Protein AF-A0A170W861-F1 (afdb_monomer_lite)

Organism: Triatoma infestans (NCBI:txid30076)

Sequence (80 aa):
DMSSKGKLPKLVVFDLDYTLWPFWVDTHVTPPFRKSNGKVVDMTGATIRFYPEVPQVLQKLSDMNIPIGVASRTSEIQGA

Structure (mmCIF, N/CA/C/O backbone):
data_AF-A0A170W861-F1
#
_entry.id   AF-A0A170W861-F1
#
loop_
_atom_site.group_PDB
_atom_site.id
_atom_site.type_symbol
_atom_site.label_atom_id
_atom_site.label_alt_id
_atom_site.label_comp_id
_atom_site.label_asym_id
_atom_site.label_entity_id
_atom_site.label_seq_id
_atom_site.pdbx_PDB_ins_code
_atom_site.Cartn_x
_atom_site.Cartn_y
_atom_site.Cartn_z
_atom_site.occupancy
_atom_site.B_iso_or_equiv
_atom_site.auth_seq_id
_atom_site.auth_comp_id
_atom_site.auth_asym_id
_atom_site.auth_atom_id
_atom_site.pdbx_PDB_model_num
ATOM 1 N N . ASP A 1 1 ? -5.367 6.859 36.347 1.00 47.19 1 ASP A N 1
ATOM 2 C CA . ASP A 1 1 ? -6.556 7.252 35.577 1.00 47.19 1 ASP A CA 1
ATOM 3 C C . ASP A 1 1 ? -6.152 7.366 34.107 1.00 47.19 1 ASP A C 1
ATOM 5 O O . ASP A 1 1 ? -5.235 8.114 33.803 1.00 47.19 1 ASP A O 1
ATOM 9 N N . MET A 1 2 ? -6.703 6.521 33.231 1.00 51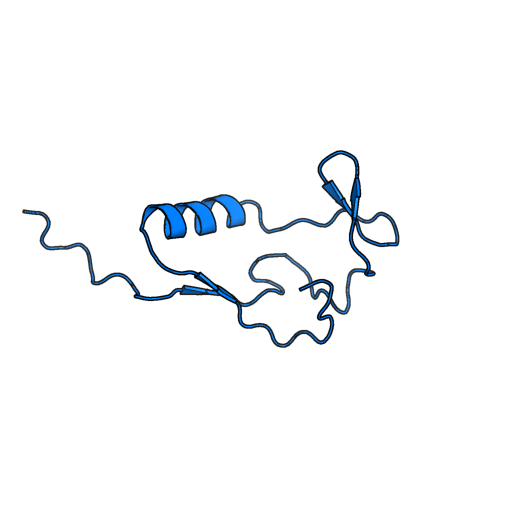.38 2 MET A N 1
ATOM 10 C CA . MET A 1 2 ? -6.332 6.400 31.802 1.00 51.38 2 MET A CA 1
ATOM 11 C C . MET A 1 2 ? -7.288 7.204 30.898 1.00 51.38 2 MET A C 1
ATOM 13 O O . MET A 1 2 ? -7.554 6.835 29.755 1.00 51.38 2 MET A O 1
ATOM 17 N N . SER A 1 3 ? -7.823 8.305 31.421 1.00 54.97 3 SER A N 1
ATOM 18 C CA . SER A 1 3 ? -8.942 9.071 30.865 1.00 54.97 3 SER A CA 1
ATOM 19 C C . SER A 1 3 ? -8.618 9.957 29.650 1.00 54.97 3 SER A C 1
ATOM 21 O O . SER A 1 3 ? -9.465 10.746 29.241 1.00 54.97 3 SER A O 1
ATOM 23 N N . SER A 1 4 ? -7.455 9.815 29.000 1.00 62.19 4 SER A N 1
ATOM 24 C CA . SER A 1 4 ? -7.097 10.643 27.832 1.00 62.19 4 SER A CA 1
ATOM 25 C C . SER A 1 4 ? -6.606 9.888 26.593 1.00 62.19 4 SER A C 1
ATOM 27 O O . SER A 1 4 ? -5.988 10.485 25.711 1.00 62.19 4 SER A O 1
ATOM 29 N N . LYS A 1 5 ? -6.926 8.597 26.430 1.00 64.31 5 LYS A N 1
ATOM 30 C CA . LYS A 1 5 ? -6.886 8.015 25.078 1.00 64.31 5 LYS A CA 1
ATOM 31 C C . LYS A 1 5 ? -8.097 8.543 24.309 1.00 64.31 5 LYS A C 1
ATOM 33 O O . LYS A 1 5 ? -9.219 8.102 24.546 1.00 64.31 5 LYS A O 1
ATOM 38 N N . GLY A 1 6 ? -7.875 9.513 23.418 1.00 75.06 6 GLY A N 1
ATOM 39 C CA . GLY A 1 6 ? -8.890 9.950 22.456 1.00 75.06 6 GLY A CA 1
ATOM 40 C C . GLY A 1 6 ? -9.534 8.744 21.762 1.00 75.06 6 GLY A C 1
ATOM 41 O O . GLY A 1 6 ? -8.898 7.699 21.611 1.00 75.06 6 GLY A O 1
ATOM 42 N N . LYS A 1 7 ? -10.814 8.859 21.383 1.00 88.44 7 LYS A N 1
ATOM 43 C CA . LYS A 1 7 ? -11.546 7.755 20.741 1.00 88.44 7 LYS A CA 1
ATOM 44 C C . LYS A 1 7 ? -10.774 7.266 19.511 1.00 88.44 7 LYS A C 1
ATOM 46 O O . LYS A 1 7 ? -10.528 8.044 18.594 1.00 88.44 7 LYS A O 1
ATOM 51 N N . LEU A 1 8 ? -10.412 5.984 19.505 1.00 93.94 8 LEU A N 1
ATOM 52 C CA . LEU A 1 8 ? -9.777 5.344 18.355 1.00 93.94 8 LEU A CA 1
ATOM 53 C C . LEU A 1 8 ? -10.779 5.200 17.199 1.00 93.94 8 LEU A C 1
ATOM 55 O O . LEU A 1 8 ? -11.985 5.062 17.446 1.00 93.94 8 LEU A O 1
ATOM 59 N N . PRO A 1 9 ? -10.306 5.218 15.941 1.00 96.69 9 PRO A N 1
ATOM 60 C CA . PRO A 1 9 ? -11.161 4.956 14.795 1.00 96.69 9 PRO A CA 1
ATOM 61 C C . PRO A 1 9 ? -11.656 3.506 14.809 1.00 96.69 9 PRO A C 1
ATOM 63 O O . PRO A 1 9 ? -10.971 2.598 15.273 1.00 96.69 9 PRO A O 1
ATOM 66 N N . LYS A 1 10 ? -12.853 3.287 14.257 1.00 97.00 10 LYS A N 1
ATOM 67 C CA . LYS A 1 10 ? -13.425 1.941 14.071 1.00 97.00 10 LYS A CA 1
ATOM 68 C C . LYS A 1 10 ? -12.899 1.227 12.818 1.00 97.00 10 LYS A C 1
ATOM 70 O O . LYS A 1 10 ? -13.143 0.039 12.664 1.00 97.00 10 LYS A O 1
ATOM 75 N N . LEU A 1 11 ? -12.253 1.967 11.917 1.00 98.19 11 LEU A N 1
ATOM 76 C CA . LEU A 1 11 ? -11.694 1.506 10.649 1.00 98.19 11 LEU A CA 1
ATOM 77 C C . LEU A 1 11 ? -10.645 2.526 10.193 1.00 98.19 11 LEU A C 1
ATOM 79 O O . LEU A 1 11 ? -10.887 3.731 10.292 1.00 98.19 11 LEU A O 1
ATOM 83 N N . VAL A 1 12 ? -9.520 2.051 9.669 1.00 98.62 12 VAL A N 1
ATOM 84 C CA . VAL A 1 12 ? -8.560 2.869 8.915 1.00 98.62 12 VAL A CA 1
ATOM 85 C C . VAL A 1 12 ? -8.540 2.363 7.479 1.00 98.62 12 VAL A C 1
ATOM 87 O O . VAL A 1 12 ? -8.430 1.161 7.255 1.00 98.62 12 VAL A O 1
ATOM 90 N N . VAL A 1 13 ? -8.672 3.265 6.509 1.00 98.69 13 VAL A N 1
ATOM 91 C CA . VAL A 1 13 ? -8.652 2.927 5.080 1.00 98.69 13 VAL A CA 1
ATOM 92 C C . VAL A 1 13 ? -7.434 3.577 4.440 1.00 98.69 13 VAL A C 1
ATOM 94 O O . VAL A 1 13 ? -7.223 4.775 4.624 1.00 98.69 13 VAL A O 1
ATOM 97 N N . PHE A 1 14 ? -6.652 2.793 3.703 1.00 98.75 14 PHE A N 1
ATOM 98 C CA . PHE A 1 14 ? -5.505 3.273 2.934 1.00 98.75 14 PHE A CA 1
ATOM 99 C C . PHE A 1 14 ? -5.831 3.281 1.437 1.00 98.75 14 PHE A C 1
ATOM 101 O O . PHE A 1 14 ? -6.478 2.362 0.932 1.00 98.75 14 PHE A O 1
ATOM 108 N N . ASP A 1 15 ? -5.355 4.300 0.726 1.00 98.50 15 ASP A N 1
ATOM 109 C CA . ASP A 1 15 ? -5.090 4.164 -0.710 1.00 98.50 15 ASP A CA 1
ATOM 110 C C . ASP A 1 15 ? -3.847 3.268 -0.913 1.00 98.50 15 ASP A C 1
ATOM 112 O O . ASP A 1 15 ? -3.177 2.891 0.051 1.00 98.50 15 ASP A O 1
ATOM 116 N N . LEU A 1 16 ? -3.539 2.901 -2.154 1.00 98.25 16 LEU A N 1
ATOM 117 C CA . LEU A 1 16 ? -2.393 2.071 -2.516 1.00 98.25 16 LEU A CA 1
ATOM 118 C C . LEU A 1 16 ? -1.225 2.913 -3.036 1.00 98.25 16 LEU A C 1
ATOM 120 O O . LEU A 1 16 ? -0.197 3.049 -2.361 1.00 98.25 16 LEU A O 1
ATOM 124 N N . ASP A 1 17 ? -1.393 3.494 -4.222 1.00 97.94 17 ASP A N 1
ATOM 125 C CA . ASP A 1 17 ? -0.335 4.202 -4.929 1.00 97.94 17 ASP A CA 1
ATOM 126 C C . ASP A 1 17 ? 0.086 5.468 -4.178 1.00 97.94 17 ASP A C 1
ATOM 128 O O . ASP A 1 17 ? -0.740 6.253 -3.719 1.00 97.94 17 ASP A O 1
ATOM 132 N N . TYR A 1 18 ? 1.395 5.655 -4.012 1.00 98.12 18 TYR A N 1
ATOM 133 C CA . TYR A 1 18 ? 1.980 6.723 -3.189 1.00 98.12 18 TYR A CA 1
ATOM 134 C C . TYR A 1 18 ? 1.496 6.765 -1.728 1.00 98.12 18 TYR A C 1
ATOM 136 O O . TYR A 1 18 ? 1.742 7.743 -1.024 1.00 98.12 18 TYR A O 1
ATOM 144 N N . THR A 1 19 ? 0.884 5.682 -1.239 1.00 98.50 19 THR A N 1
ATOM 145 C CA . THR A 1 19 ? 0.492 5.514 0.168 1.00 98.50 19 THR A CA 1
ATOM 146 C C . THR A 1 19 ? 1.206 4.320 0.790 1.00 98.50 19 THR A C 1
ATOM 148 O O . THR A 1 19 ? 1.955 4.478 1.752 1.00 98.50 19 THR A O 1
ATOM 151 N N . LEU A 1 20 ? 1.029 3.121 0.229 1.00 98.38 20 LEU A N 1
ATOM 152 C CA . LEU A 1 20 ? 1.711 1.908 0.695 1.00 98.38 20 LEU A CA 1
ATOM 153 C C . LEU A 1 20 ? 3.017 1.659 -0.065 1.00 98.38 20 LEU A C 1
ATOM 155 O O . LEU A 1 20 ? 3.969 1.102 0.487 1.00 98.38 20 LEU A O 1
ATOM 159 N N . TRP A 1 21 ? 3.109 2.123 -1.307 1.00 98.06 21 TRP A N 1
ATOM 160 C CA . TRP A 1 21 ? 4.307 2.009 -2.129 1.00 98.06 21 TRP A CA 1
ATOM 161 C C . TRP A 1 21 ? 4.561 3.278 -2.953 1.00 98.06 21 TRP A C 1
ATOM 163 O O . TRP A 1 21 ? 3.626 4.018 -3.249 1.00 98.06 21 TRP A O 1
ATOM 173 N N . PRO A 1 22 ? 5.818 3.565 -3.336 1.00 97.50 22 PRO A N 1
ATOM 174 C CA . PRO A 1 22 ? 6.197 4.834 -3.954 1.00 97.50 22 PRO A CA 1
ATOM 175 C C . PRO A 1 22 ? 6.049 4.827 -5.489 1.00 97.50 22 PRO A C 1
ATOM 177 O O . PRO A 1 22 ? 6.959 5.255 -6.196 1.00 97.50 22 PRO A O 1
ATOM 180 N N . PHE A 1 23 ? 4.950 4.289 -6.022 1.00 96.81 23 PHE A N 1
ATOM 181 C CA . PHE A 1 23 ? 4.684 4.240 -7.465 1.00 96.81 23 PHE A CA 1
ATOM 182 C C . PHE A 1 23 ? 3.183 4.103 -7.768 1.00 96.81 23 PHE A C 1
ATOM 184 O O . PHE A 1 23 ? 2.417 3.710 -6.899 1.00 96.81 23 PHE A O 1
ATOM 191 N N . TRP A 1 24 ? 2.780 4.408 -9.005 1.00 97.50 24 TRP A N 1
ATOM 192 C CA . TRP A 1 24 ? 1.509 3.946 -9.592 1.00 97.50 24 TRP A CA 1
ATOM 193 C C . TRP A 1 24 ? 1.655 2.548 -10.183 1.00 97.50 24 TRP A C 1
ATOM 195 O O . TRP A 1 24 ? 2.495 2.355 -11.073 1.00 97.50 24 TRP A O 1
ATOM 205 N N . VAL A 1 25 ? 0.861 1.593 -9.698 1.00 97.00 25 VAL A N 1
ATOM 206 C CA . VAL A 1 25 ? 0.941 0.176 -10.088 1.00 97.00 25 VAL A CA 1
ATOM 207 C C . VAL A 1 25 ? 0.578 -0.078 -11.555 1.00 97.00 25 VAL A C 1
ATOM 209 O O . VAL A 1 25 ? 1.133 -0.988 -12.160 1.00 97.00 25 VAL A O 1
ATOM 212 N N . ASP A 1 26 ? -0.264 0.761 -12.157 1.00 95.38 26 ASP A N 1
ATOM 213 C CA . ASP A 1 26 ? -0.679 0.645 -13.563 1.00 95.38 26 ASP A CA 1
ATOM 214 C C . ASP A 1 26 ? 0.241 1.382 -14.555 1.00 95.38 26 ASP A C 1
ATOM 216 O O . ASP A 1 26 ? 0.026 1.323 -15.765 1.00 95.38 26 ASP A O 1
ATOM 220 N N . THR A 1 27 ? 1.274 2.074 -14.059 1.00 95.12 27 THR A N 1
ATOM 221 C CA . THR A 1 27 ? 2.135 2.936 -14.886 1.00 95.12 27 THR A CA 1
ATOM 222 C C . THR A 1 27 ? 3.616 2.569 -14.788 1.00 95.12 27 THR A C 1
ATOM 224 O O . THR A 1 27 ? 4.309 2.517 -15.801 1.00 95.12 27 THR A O 1
ATOM 227 N N . HIS A 1 28 ? 4.142 2.346 -13.579 1.00 96.62 28 HIS A N 1
ATOM 228 C CA . HIS A 1 28 ? 5.597 2.288 -13.358 1.00 96.62 28 HIS A CA 1
ATOM 229 C C . HIS A 1 28 ? 6.183 0.876 -13.315 1.00 96.62 28 HIS A C 1
ATOM 231 O O . HIS A 1 28 ? 7.405 0.721 -13.310 1.00 96.62 28 HIS A O 1
ATOM 237 N N . VAL A 1 29 ? 5.338 -0.146 -13.217 1.00 96.56 29 VAL A N 1
ATOM 238 C CA . VAL A 1 29 ? 5.739 -1.545 -13.036 1.00 96.56 29 VAL A CA 1
ATOM 239 C C . VAL A 1 29 ? 4.949 -2.427 -13.990 1.00 96.56 29 VAL A C 1
ATOM 241 O O . VAL A 1 29 ? 3.883 -2.040 -14.458 1.00 96.56 29 VAL A O 1
ATOM 244 N N . THR A 1 30 ? 5.481 -3.609 -14.303 1.00 96.88 30 THR A N 1
ATOM 245 C CA . THR A 1 30 ? 4.867 -4.500 -15.298 1.00 96.88 30 THR A CA 1
ATOM 246 C C . THR A 1 30 ? 4.349 -5.785 -14.642 1.00 96.88 30 THR A C 1
ATOM 248 O 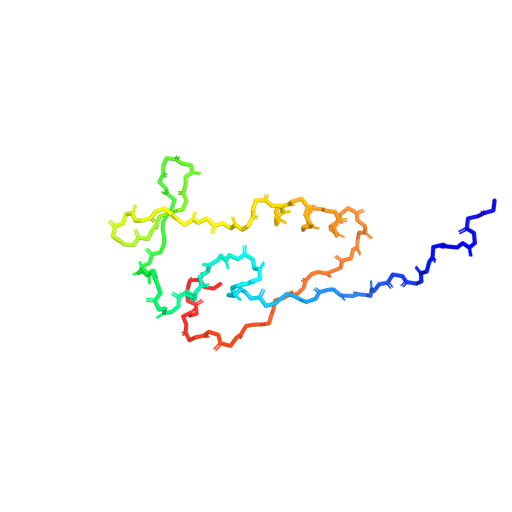O . THR A 1 30 ? 5.154 -6.671 -14.341 1.00 96.88 30 THR A O 1
ATOM 251 N N . PRO A 1 31 ? 3.035 -5.944 -14.418 1.00 94.12 31 PRO A N 1
ATOM 252 C CA . PRO A 1 31 ? 2.459 -7.211 -13.956 1.00 94.12 31 PRO A CA 1
ATOM 253 C C . PRO A 1 31 ? 2.685 -8.349 -14.979 1.00 94.12 31 PRO A C 1
ATOM 255 O O . PRO A 1 31 ? 2.934 -8.065 -16.149 1.00 94.12 31 PRO A O 1
ATOM 258 N N . PRO A 1 32 ? 2.596 -9.639 -14.583 1.00 96.06 32 PRO A N 1
ATOM 259 C CA . PRO A 1 32 ? 2.254 -10.113 -13.249 1.00 96.06 32 PRO A CA 1
ATOM 260 C C . PRO A 1 32 ? 3.451 -10.072 -12.297 1.00 96.06 32 PRO A C 1
ATOM 262 O O . PRO A 1 32 ? 4.615 -10.191 -12.692 1.00 96.06 32 PRO A O 1
ATOM 265 N N . PHE A 1 33 ? 3.143 -9.966 -11.009 1.00 96.38 33 PHE A N 1
ATOM 266 C CA . PHE A 1 33 ? 4.135 -10.003 -9.943 1.00 96.38 33 PHE A CA 1
ATOM 267 C C . PHE A 1 33 ? 4.373 -11.435 -9.472 1.00 96.38 33 PHE A C 1
ATOM 269 O O . PHE A 1 33 ? 3.459 -12.257 -9.414 1.00 96.38 33 PHE A O 1
ATOM 276 N N . ARG A 1 34 ? 5.612 -11.743 -9.086 1.00 96.31 34 ARG A N 1
ATOM 277 C CA . ARG A 1 34 ? 5.971 -13.038 -8.497 1.00 96.31 34 ARG A CA 1
ATOM 278 C C . ARG A 1 34 ? 6.919 -12.872 -7.325 1.00 96.31 34 ARG A C 1
ATOM 280 O O . ARG A 1 34 ? 7.688 -11.915 -7.255 1.00 96.31 34 ARG A O 1
ATOM 287 N N . LYS A 1 35 ? 6.912 -13.851 -6.422 1.00 96.31 35 LYS A N 1
ATOM 288 C CA . LYS A 1 35 ? 7.945 -13.962 -5.389 1.00 96.31 35 LYS A CA 1
ATOM 289 C C . LYS A 1 35 ? 9.187 -14.625 -5.984 1.00 96.31 35 LYS A C 1
ATOM 291 O O . LYS A 1 35 ? 9.093 -15.690 -6.582 1.00 96.31 35 LYS A O 1
ATOM 296 N N . SER A 1 36 ? 10.345 -14.002 -5.804 1.00 95.69 36 SER A N 1
ATOM 297 C CA . SER A 1 36 ? 11.649 -14.519 -6.219 1.00 95.69 36 SER A CA 1
ATOM 298 C C . SER A 1 36 ? 12.694 -14.146 -5.171 1.00 95.69 36 SER A C 1
ATOM 300 O O . SER A 1 36 ? 12.836 -12.971 -4.833 1.00 95.69 36 SER A O 1
ATOM 302 N N . ASN A 1 37 ? 13.401 -15.135 -4.616 1.00 94.38 37 ASN A N 1
ATOM 303 C CA . ASN A 1 37 ? 14.448 -14.941 -3.599 1.00 94.38 37 ASN A CA 1
ATOM 304 C C . ASN A 1 37 ? 14.016 -14.041 -2.422 1.00 94.38 37 ASN A C 1
ATOM 306 O O . ASN A 1 37 ? 14.736 -13.129 -2.016 1.00 94.38 37 ASN A O 1
ATOM 310 N N . GLY A 1 38 ? 12.800 -14.260 -1.907 1.00 94.81 38 GLY A N 1
ATOM 311 C CA . GLY A 1 38 ? 12.245 -13.489 -0.787 1.00 94.81 38 GLY A CA 1
ATOM 312 C C . GLY A 1 38 ? 11.796 -12.063 -1.133 1.00 94.81 38 GLY A C 1
ATOM 313 O O . GLY A 1 38 ? 11.394 -11.325 -0.239 1.00 94.81 38 GLY A O 1
ATOM 314 N N . LYS A 1 39 ? 11.835 -11.665 -2.408 1.00 96.06 39 LYS A N 1
ATOM 315 C CA . LYS A 1 39 ? 11.375 -10.358 -2.897 1.00 96.06 39 LYS A CA 1
ATOM 316 C C . LYS A 1 39 ? 10.167 -10.521 -3.809 1.00 96.06 39 LYS A C 1
ATOM 318 O O . LYS A 1 39 ? 9.997 -11.569 -4.426 1.00 96.06 39 LYS A O 1
ATOM 323 N N . VAL A 1 40 ? 9.355 -9.475 -3.922 1.00 96.81 40 VAL A N 1
ATOM 324 C CA . VAL A 1 40 ? 8.360 -9.366 -4.993 1.00 96.81 40 VAL A CA 1
ATOM 325 C C . VAL A 1 40 ? 9.042 -8.714 -6.189 1.00 96.81 40 VAL A C 1
ATOM 327 O O . VAL A 1 40 ? 9.713 -7.693 -6.035 1.00 96.81 40 VAL A O 1
ATOM 330 N N . VAL A 1 41 ? 8.913 -9.324 -7.361 1.00 97.50 41 VAL A N 1
ATOM 331 C CA . VAL A 1 41 ? 9.435 -8.792 -8.620 1.00 97.50 41 VAL A CA 1
ATOM 332 C C . VAL A 1 41 ? 8.337 -8.752 -9.670 1.00 97.50 41 VAL A C 1
ATOM 334 O O . VAL A 1 41 ? 7.445 -9.603 -9.665 1.00 97.50 41 VAL A O 1
ATOM 337 N N . ASP A 1 42 ? 8.413 -7.778 -10.563 1.00 97.06 42 ASP A N 1
ATOM 338 C CA . ASP A 1 42 ? 7.516 -7.650 -11.709 1.00 97.06 42 ASP A CA 1
ATOM 339 C C . ASP A 1 42 ? 7.960 -8.559 -12.883 1.00 97.06 42 ASP A C 1
ATOM 341 O O . ASP A 1 42 ? 8.920 -9.341 -12.772 1.00 97.06 42 ASP A O 1
ATOM 345 N N . MET A 1 43 ? 7.262 -8.496 -14.020 1.00 96.88 43 MET A N 1
ATOM 346 C CA . MET A 1 43 ? 7.580 -9.291 -15.211 1.00 96.88 43 MET A CA 1
ATOM 347 C C . MET A 1 43 ? 8.999 -9.009 -15.732 1.00 96.88 43 MET A C 1
ATOM 349 O O . MET A 1 43 ? 9.691 -9.941 -16.144 1.00 96.88 43 MET A O 1
ATOM 353 N N . THR A 1 44 ? 9.463 -7.759 -15.648 1.00 96.94 44 THR A N 1
ATOM 354 C CA . THR A 1 44 ? 10.802 -7.337 -16.098 1.00 96.94 44 THR A CA 1
ATOM 355 C C . THR A 1 44 ? 11.918 -7.737 -15.128 1.00 96.94 44 THR A C 1
ATOM 357 O O . THR A 1 44 ? 13.096 -7.709 -15.482 1.00 96.94 44 THR A O 1
ATOM 360 N N . GLY A 1 45 ? 11.560 -8.156 -13.910 1.00 96.25 45 GLY A N 1
ATOM 361 C CA . GLY A 1 45 ? 12.498 -8.469 -12.834 1.00 96.25 45 GLY A CA 1
ATOM 362 C C . GLY A 1 45 ? 12.791 -7.283 -11.912 1.00 96.25 45 GLY A C 1
ATOM 363 O O . GLY A 1 45 ? 13.621 -7.415 -11.005 1.00 96.25 45 GLY A O 1
ATOM 364 N N . ALA A 1 46 ? 12.106 -6.150 -12.088 1.00 96.56 46 ALA A N 1
ATOM 365 C CA . ALA A 1 46 ? 12.207 -5.018 -11.182 1.00 96.56 46 ALA A CA 1
ATOM 366 C C . ALA A 1 46 ? 11.684 -5.416 -9.797 1.00 96.56 46 ALA A C 1
ATOM 368 O O . ALA A 1 46 ? 10.621 -6.022 -9.659 1.00 96.56 46 ALA A O 1
ATOM 369 N N . THR A 1 47 ? 12.450 -5.106 -8.749 1.00 97.31 47 THR A N 1
ATOM 370 C CA . THR A 1 47 ? 12.046 -5.40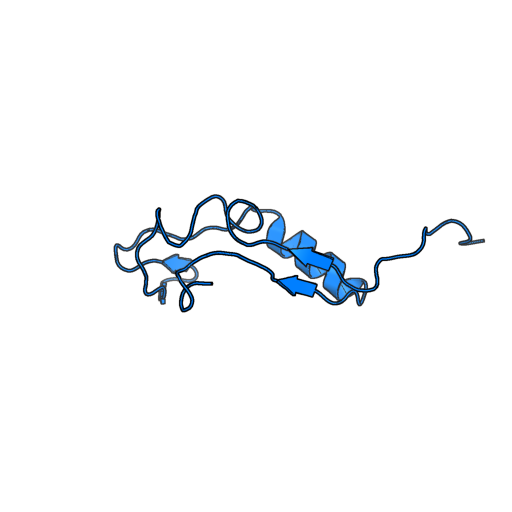1 -7.368 1.00 97.31 47 THR A CA 1
ATOM 371 C C . THR A 1 47 ? 11.012 -4.390 -6.892 1.00 97.31 47 THR A C 1
ATOM 373 O O . THR A 1 47 ? 11.306 -3.199 -6.809 1.00 97.31 47 THR A O 1
ATOM 376 N N . ILE A 1 48 ? 9.852 -4.888 -6.477 1.00 97.06 48 ILE A N 1
ATOM 377 C CA . ILE A 1 48 ? 8.785 -4.097 -5.873 1.00 97.06 48 ILE A CA 1
ATOM 378 C C . ILE A 1 48 ? 9.101 -3.836 -4.400 1.00 97.06 48 ILE A C 1
ATOM 380 O O . ILE A 1 48 ? 9.540 -4.731 -3.670 1.00 97.06 48 ILE A O 1
ATOM 384 N N . ARG A 1 49 ? 8.896 -2.591 -3.959 1.00 95.56 49 ARG A N 1
ATOM 385 C CA . ARG A 1 49 ? 9.138 -2.148 -2.580 1.00 95.56 49 ARG A CA 1
ATOM 386 C C . ARG A 1 49 ? 7.984 -1.276 -2.094 1.00 95.56 49 ARG A C 1
ATOM 388 O O . ARG A 1 49 ? 7.513 -0.423 -2.834 1.00 95.56 49 ARG A O 1
ATOM 395 N N . PHE A 1 50 ? 7.586 -1.472 -0.843 1.00 97.12 50 PHE A N 1
ATOM 396 C CA . PHE A 1 50 ? 6.699 -0.578 -0.095 1.00 97.12 50 PHE A CA 1
ATOM 397 C C . PHE A 1 50 ? 7.513 0.483 0.662 1.00 97.12 50 PHE A C 1
ATOM 399 O O . PHE A 1 50 ? 8.736 0.352 0.798 1.00 97.12 50 PHE A O 1
ATOM 406 N N . TYR A 1 51 ? 6.853 1.519 1.186 1.00 98.38 51 TYR A N 1
ATOM 407 C CA . TYR A 1 51 ? 7.506 2.447 2.116 1.00 98.38 51 TYR A CA 1
ATOM 408 C C . TYR A 1 51 ? 7.985 1.691 3.370 1.00 98.38 51 TYR A C 1
ATOM 410 O O . TYR A 1 51 ? 7.198 0.927 3.929 1.00 98.38 51 TYR A O 1
ATOM 418 N N . PRO A 1 52 ? 9.234 1.882 3.848 1.00 98.19 52 PRO A N 1
ATOM 419 C CA . PRO A 1 52 ? 9.857 0.997 4.845 1.00 98.19 52 PRO A CA 1
ATOM 420 C C . PRO A 1 52 ? 9.051 0.753 6.129 1.00 98.19 52 PRO A C 1
ATOM 422 O O . PRO A 1 52 ? 9.132 -0.326 6.711 1.00 98.19 52 PRO A O 1
ATOM 425 N N . GLU A 1 53 ? 8.265 1.739 6.555 1.00 98.44 53 GLU A N 1
ATOM 426 C CA . GLU A 1 53 ? 7.490 1.722 7.799 1.00 98.44 53 GLU A CA 1
ATOM 427 C C . GLU A 1 53 ? 6.095 1.099 7.640 1.00 98.44 53 GLU A C 1
ATOM 429 O O . GLU A 1 53 ? 5.443 0.799 8.639 1.00 98.44 53 GLU A O 1
ATOM 434 N N . VAL A 1 54 ? 5.626 0.850 6.411 1.00 98.44 54 VAL A N 1
ATOM 435 C CA . VAL A 1 54 ? 4.285 0.297 6.146 1.00 98.44 54 VAL A CA 1
ATOM 436 C C . VAL A 1 54 ? 4.016 -0.990 6.933 1.00 98.44 54 VAL A C 1
ATOM 438 O O . VAL A 1 54 ? 2.979 -1.046 7.597 1.00 98.44 54 VAL A O 1
ATOM 441 N N . PRO A 1 55 ? 4.924 -1.988 6.984 1.00 98.25 55 PRO A N 1
ATOM 442 C CA . PRO A 1 55 ? 4.701 -3.170 7.813 1.00 98.25 55 PRO A CA 1
ATOM 443 C C . PRO A 1 55 ? 4.477 -2.837 9.294 1.00 98.25 55 PRO A C 1
ATOM 445 O O . PRO A 1 55 ? 3.615 -3.431 9.933 1.00 98.25 55 PRO A O 1
ATOM 448 N N . GLN A 1 56 ? 5.213 -1.864 9.837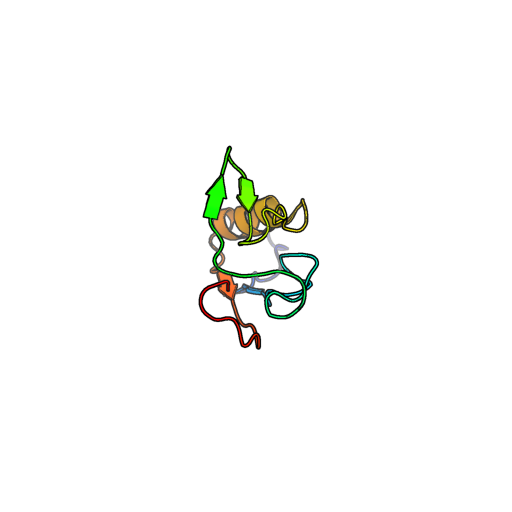 1.00 98.62 56 GLN A N 1
ATOM 449 C CA . GLN A 1 56 ? 5.120 -1.463 11.245 1.00 98.62 56 GLN A CA 1
ATOM 450 C C . GLN A 1 56 ? 3.816 -0.707 11.528 1.00 98.62 56 GLN A C 1
ATOM 452 O O . GLN A 1 56 ? 3.191 -0.926 12.565 1.00 98.62 56 GLN A O 1
ATOM 457 N N . VAL A 1 57 ? 3.376 0.148 10.599 1.00 98.56 57 VAL A N 1
ATOM 458 C CA . VAL A 1 57 ? 2.094 0.862 10.687 1.00 98.56 57 VAL A CA 1
ATOM 459 C C . VAL A 1 57 ? 0.925 -0.124 10.676 1.00 98.56 57 VAL A C 1
ATOM 461 O O . VAL A 1 57 ? 0.074 -0.068 11.566 1.00 98.56 57 VAL A O 1
ATOM 464 N N . LEU A 1 58 ? 0.902 -1.052 9.714 1.00 98.56 58 LEU A N 1
ATOM 465 C CA . LEU A 1 58 ? -0.161 -2.055 9.601 1.00 98.56 58 LEU A CA 1
ATOM 466 C C . LEU A 1 58 ? -0.171 -2.999 10.812 1.00 98.56 58 LEU A C 1
ATOM 468 O O . LEU A 1 58 ? -1.239 -3.269 11.362 1.00 98.56 58 LEU A O 1
ATOM 472 N N . GLN A 1 59 ? 1.006 -3.425 11.286 1.00 98.62 59 GLN A N 1
ATOM 473 C CA . GLN A 1 59 ? 1.118 -4.250 12.490 1.00 98.62 59 GLN A CA 1
ATOM 474 C C . GLN A 1 59 ? 0.568 -3.524 13.720 1.00 98.62 59 GLN A C 1
ATOM 476 O O . GLN A 1 59 ? -0.233 -4.089 14.455 1.00 98.62 59 GLN A O 1
ATOM 481 N N . LYS A 1 60 ? 0.912 -2.246 13.912 1.00 98.38 60 LYS A N 1
ATOM 482 C CA . LYS A 1 60 ? 0.423 -1.455 15.047 1.00 98.38 60 LYS A CA 1
ATOM 483 C C . LYS A 1 60 ? -1.101 -1.309 15.047 1.00 98.38 60 LYS A C 1
ATOM 485 O O . LYS A 1 60 ? -1.716 -1.382 16.107 1.00 98.38 60 LYS A O 1
ATOM 490 N N . LEU A 1 61 ? -1.715 -1.108 13.880 1.00 98.12 61 LEU A N 1
ATOM 491 C CA . LEU A 1 61 ? -3.177 -1.061 13.755 1.00 98.12 61 LEU A CA 1
ATOM 492 C C . LEU A 1 61 ? -3.813 -2.418 14.085 1.00 98.12 61 LEU A C 1
ATOM 494 O O . LEU A 1 61 ? -4.795 -2.461 14.828 1.00 98.12 61 LEU A O 1
ATOM 498 N N . SER A 1 62 ? -3.207 -3.508 13.607 1.00 97.56 62 SER A N 1
ATOM 499 C CA . SER A 1 62 ? -3.623 -4.874 13.937 1.00 97.56 62 SER A CA 1
ATOM 500 C C . SER A 1 62 ? -3.530 -5.153 15.442 1.00 97.56 62 SER A C 1
ATOM 502 O O . 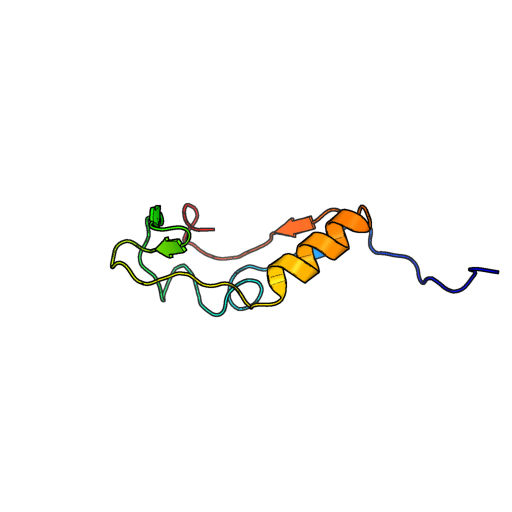SER A 1 62 ? -4.495 -5.633 16.030 1.00 97.56 62 SER A O 1
ATOM 504 N N . ASP A 1 63 ? -2.419 -4.794 16.091 1.00 98.06 63 ASP A N 1
ATOM 505 C CA . ASP A 1 63 ? -2.205 -4.978 17.537 1.00 98.06 63 ASP A CA 1
ATOM 506 C C . ASP A 1 63 ? -3.216 -4.181 18.379 1.00 98.06 63 ASP A C 1
ATOM 508 O O . ASP A 1 63 ? -3.588 -4.573 19.486 1.00 98.06 63 ASP A O 1
ATOM 512 N N . MET A 1 64 ? -3.692 -3.052 17.846 1.00 96.81 64 MET A N 1
ATOM 513 C CA . MET A 1 64 ? -4.738 -2.224 18.448 1.00 96.81 64 MET A CA 1
ATOM 514 C C . MET A 1 64 ? -6.161 -2.736 18.164 1.00 96.81 64 MET A C 1
ATOM 516 O O . MET A 1 64 ? -7.120 -2.104 18.610 1.00 96.81 64 MET A O 1
ATOM 520 N N . ASN A 1 65 ? -6.315 -3.860 17.452 1.00 96.94 65 ASN A N 1
ATOM 521 C CA . ASN A 1 65 ? -7.589 -4.403 16.970 1.00 96.94 65 ASN A CA 1
ATOM 522 C C . ASN A 1 65 ? -8.404 -3.393 16.143 1.00 96.94 65 ASN A C 1
ATOM 524 O O . ASN A 1 65 ? -9.635 -3.374 16.210 1.00 96.94 65 ASN A O 1
ATOM 528 N N . ILE A 1 66 ? -7.726 -2.533 15.379 1.00 97.94 66 ILE A N 1
ATOM 529 C CA . ILE A 1 66 ? -8.373 -1.602 14.454 1.00 97.94 66 ILE A CA 1
ATOM 530 C C . ILE A 1 66 ? -8.451 -2.278 13.078 1.00 97.94 66 ILE A C 1
ATOM 532 O O . ILE A 1 66 ? -7.406 -2.567 12.493 1.00 97.94 66 ILE A O 1
ATOM 536 N N . PRO A 1 67 ? -9.659 -2.512 12.533 1.00 98.25 67 PRO A N 1
ATOM 537 C CA . PRO A 1 67 ? -9.826 -3.010 11.174 1.00 98.25 67 PRO A CA 1
ATOM 538 C C . PRO A 1 67 ? -9.142 -2.111 10.141 1.00 98.25 67 PRO A C 1
ATOM 540 O O . PRO A 1 67 ? -9.165 -0.880 10.257 1.00 98.25 67 PRO A O 1
ATOM 543 N N . ILE A 1 68 ? -8.583 -2.737 9.106 1.00 98.62 68 ILE A N 1
ATOM 544 C CA . ILE A 1 68 ? -7.909 -2.063 7.995 1.00 98.62 68 ILE A CA 1
ATOM 545 C C . ILE A 1 68 ? -8.677 -2.357 6.705 1.00 98.62 68 ILE A C 1
ATOM 547 O O . ILE A 1 68 ? -9.003 -3.509 6.423 1.00 98.62 68 ILE A O 1
ATOM 551 N N . GLY A 1 69 ? -8.967 -1.312 5.936 1.00 98.38 69 GLY A N 1
ATOM 552 C CA . GLY A 1 69 ? -9.511 -1.396 4.584 1.00 98.38 69 GLY A CA 1
ATOM 553 C C . GLY A 1 69 ? -8.556 -0.799 3.552 1.00 98.38 69 GLY A C 1
ATOM 554 O O . GLY A 1 69 ? -7.650 -0.037 3.892 1.00 98.38 69 GLY A O 1
ATOM 555 N N . VAL A 1 70 ? -8.798 -1.115 2.283 1.00 98.00 70 VAL A N 1
ATOM 556 C CA . VAL A 1 70 ? -8.091 -0.539 1.134 1.00 98.00 70 VAL A CA 1
ATOM 557 C C . VAL A 1 70 ? -9.117 0.061 0.179 1.00 98.00 70 VAL A C 1
ATOM 559 O O . VAL A 1 70 ? -10.163 -0.543 -0.061 1.00 98.00 70 VAL A O 1
ATOM 562 N N . ALA A 1 71 ? -8.833 1.249 -0.352 1.00 98.12 71 ALA A N 1
ATOM 563 C CA . ALA A 1 71 ? -9.656 1.908 -1.358 1.00 98.12 71 ALA A CA 1
ATOM 564 C C . ALA A 1 71 ? -8.759 2.628 -2.369 1.00 98.12 71 ALA A C 1
ATOM 566 O O . ALA A 1 71 ? -8.307 3.741 -2.116 1.00 98.12 71 ALA A O 1
ATOM 567 N N . SER A 1 72 ? -8.526 1.988 -3.515 1.00 97.69 72 SER A N 1
ATOM 568 C CA . SER A 1 72 ? -7.725 2.542 -4.607 1.00 97.69 72 SER A CA 1
ATOM 569 C C . SER A 1 72 ? -8.545 2.705 -5.883 1.00 97.69 72 SER A C 1
ATOM 571 O O . SER A 1 72 ? -9.559 2.035 -6.085 1.00 97.69 72 SER A O 1
ATOM 573 N N . ARG A 1 73 ? -8.100 3.622 -6.744 1.00 97.38 73 ARG A N 1
ATOM 574 C CA . ARG A 1 73 ? -8.686 3.901 -8.064 1.00 97.38 73 ARG A CA 1
ATOM 575 C C . ARG A 1 73 ? -7.914 3.261 -9.221 1.00 97.38 73 ARG A C 1
ATOM 577 O O . ARG A 1 73 ? -8.255 3.538 -10.369 1.00 97.38 73 ARG A O 1
ATOM 584 N N . THR A 1 74 ? -6.873 2.482 -8.931 1.00 95.62 74 THR A N 1
ATOM 585 C CA . THR A 1 74 ? -6.036 1.869 -9.967 1.00 95.62 74 THR A CA 1
ATOM 586 C C . THR A 1 74 ? -6.840 0.964 -10.903 1.00 95.62 74 THR A C 1
ATOM 588 O O . THR A 1 74 ? -7.819 0.331 -10.500 1.00 95.62 74 THR A O 1
ATOM 591 N N . SER A 1 75 ? -6.423 0.921 -12.168 1.00 94.38 75 SER A N 1
ATOM 592 C CA . SER A 1 75 ? -6.991 0.024 -13.180 1.00 94.38 75 SER A CA 1
ATOM 593 C C . SER A 1 75 ? -6.363 -1.376 -13.170 1.00 94.38 75 SER A C 1
ATOM 595 O O . SER A 1 75 ? -6.948 -2.315 -13.713 1.00 94.38 75 SER A O 1
ATOM 597 N N . GLU A 1 76 ? -5.207 -1.538 -12.520 1.00 93.75 76 GLU A N 1
ATOM 598 C CA . GLU A 1 76 ? -4.503 -2.815 -12.404 1.00 93.75 76 GLU A CA 1
ATOM 599 C C . GLU A 1 76 ? -5.032 -3.619 -11.208 1.00 93.75 76 GLU A C 1
ATOM 601 O O . GLU A 1 76 ? -4.583 -3.467 -10.076 1.00 93.75 76 GLU A O 1
ATOM 606 N N . ILE A 1 77 ? -6.016 -4.481 -11.467 1.00 91.50 77 ILE A N 1
ATOM 607 C CA . ILE A 1 77 ? -6.740 -5.228 -10.426 1.00 91.50 77 ILE A CA 1
ATOM 608 C C . ILE A 1 77 ? -5.949 -6.438 -9.907 1.00 91.50 77 ILE A C 1
ATOM 610 O O . ILE A 1 77 ? -6.112 -6.812 -8.752 1.00 91.50 77 ILE A O 1
ATOM 614 N N . GLN A 1 78 ? -5.128 -7.093 -10.734 1.00 90.19 78 GLN A N 1
ATOM 615 C CA . GLN A 1 78 ? -4.419 -8.310 -10.308 1.00 90.19 78 GLN A CA 1
ATOM 616 C C . GLN A 1 78 ? -3.188 -7.988 -9.460 1.00 90.19 78 GLN A C 1
ATOM 618 O O . GLN A 1 78 ? -2.744 -8.818 -8.667 1.00 90.19 78 GLN A O 1
ATOM 623 N N . GLY A 1 79 ? -2.615 -6.804 -9.676 1.00 84.69 79 GLY A N 1
ATOM 624 C CA . GLY A 1 79 ? -1.480 -6.281 -8.927 1.00 84.69 79 GLY A CA 1
ATOM 625 C C . GLY A 1 79 ? -1.813 -5.589 -7.609 1.00 84.69 79 GLY A C 1
ATOM 626 O O . GLY A 1 79 ? -0.919 -5.476 -6.768 1.00 84.69 79 GLY A O 1
ATOM 627 N N . ALA A 1 80 ? -3.046 -5.098 -7.477 1.00 82.75 80 ALA A N 1
ATOM 628 C CA . ALA A 1 80 ? -3.533 -4.317 -6.341 1.00 82.75 80 ALA A CA 1
ATOM 629 C C . ALA A 1 80 ? -3.893 -5.169 -5.115 1.00 82.75 80 ALA A C 1
ATOM 631 O O . ALA A 1 80 ? -4.370 -6.315 -5.281 1.00 82.75 80 ALA A O 1
#

Foldseek 3Di:
DPPPPDDDDQEDEFEDDVTFFPHQPQPDAADDWDDDPNFIAHPVRHTGDTDPCNVVVVVVCVVVVRHYHYDYPHPPPNND

Secondary structure (DSSP, 8-state):
--TT-PPPPS-EEE-SBTTTBSS-TTTSS-SPPEEETTEEE-TT-PEE---TTHHHHHHHHHHTT--EEE----S-TTT-

Radius of gyration: 15.88 Å; chains: 1; bounding box: 28×26×52 Å

InterPro domains:
  IPR010033 HAD-superfamily phosphatase, subfamily IIIC [TIGR01681] (10-75)
  IPR010036 Magnesium-dependent phosphatase-1, eukaryotic/archaeal-type [PF12689] (7-80)
  IPR010036 Magnesium-dependent phosphatase-1, eukaryotic/archaeal-type [PTHR17901] (4-80)
  IPR010036 Magnesium-dependent phosphatase-1, eukaryotic/archaeal-type [TIGR01685] (8-76)
  IPR023214 HAD superfamily [G3DSA:3.4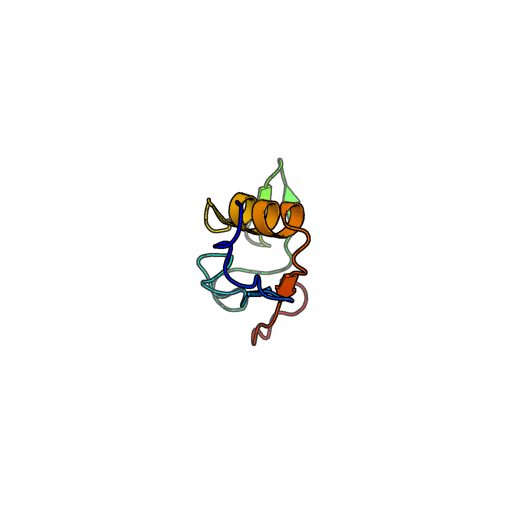0.50.1000] (1-80)
  IPR036412 HAD-like superfamily [SSF56784] (9-76)

pLDDT: mean 93.71, std 10.52, range [47.19, 98.75]